Protein AF-A0A7X7A3N9-F1 (afdb_monomer_lite)

Secondary structure (DSSP, 8-state):
------HHHHHHHHHHHHHHHT---HHHHHHHTTS-HHHHHHHS-TT-HHHHHHHHHHHHHHHHHHHHHHHHHHH---HHHHHHHHHHH--HHHHHHTSS----SSSSSSPP----------SS---

Sequence (127 aa):
MAGLYDKKQIFEDSKKLIVEKNLLFVQDIIDLLPCSKATFYLYFPDSSNELDELRDLLNENKVNGKIELRSRWKSSDNSTLQLALYRLMASPDEHRMLNQHYIDHTSGGEPLNIRVIEADDNEHEKE

Radius of gyration: 26.66 Å; chains: 1; bounding box: 53×52×80 Å

pLDDT: mean 84.79, std 12.49, range [39.03, 96.0]

Structure (mmCIF, N/CA/C/O backbone):
data_AF-A0A7X7A3N9-F1
#
_entry.id   AF-A0A7X7A3N9-F1
#
loop_
_atom_site.group_PDB
_atom_site.id
_atom_site.type_symbol
_atom_site.label_atom_id
_atom_site.label_alt_id
_atom_site.label_comp_id
_atom_site.label_asym_id
_atom_site.label_entity_id
_atom_site.label_seq_id
_atom_site.pdbx_PDB_ins_code
_atom_site.Cartn_x
_atom_site.Cartn_y
_atom_site.Cartn_z
_atom_site.occupancy
_atom_site.B_iso_or_equiv
_atom_site.auth_seq_id
_atom_site.auth_comp_id
_atom_site.auth_asym_id
_atom_site.auth_atom_id
_atom_site.pdbx_PDB_model_num
ATOM 1 N N . MET A 1 1 ? -22.827 -4.445 29.005 1.00 39.03 1 MET A N 1
ATOM 2 C CA . MET A 1 1 ? -22.027 -3.235 29.288 1.00 39.03 1 MET A CA 1
ATOM 3 C C . MET A 1 1 ? -21.239 -2.883 28.034 1.00 39.03 1 MET A C 1
ATOM 5 O O . MET A 1 1 ? -20.086 -3.268 27.917 1.00 39.03 1 MET A O 1
ATOM 9 N N . ALA A 1 2 ? -21.888 -2.239 27.059 1.00 41.41 2 ALA A N 1
ATOM 10 C CA . ALA A 1 2 ? -21.199 -1.717 25.883 1.00 41.41 2 ALA A CA 1
ATOM 11 C C . ALA A 1 2 ? -20.450 -0.460 26.331 1.00 41.41 2 ALA A C 1
ATOM 13 O O . ALA A 1 2 ? -21.056 0.599 26.483 1.00 41.41 2 ALA A O 1
ATOM 14 N N . GLY A 1 3 ? -19.170 -0.617 26.671 1.00 47.28 3 GLY A N 1
ATOM 15 C CA . GLY A 1 3 ? -18.300 0.522 26.926 1.00 47.28 3 GLY A CA 1
ATOM 16 C C . GLY A 1 3 ? -18.316 1.404 25.685 1.00 47.28 3 GLY A C 1
ATOM 17 O O . GLY A 1 3 ? -17.966 0.941 24.601 1.00 47.28 3 GLY A O 1
ATOM 18 N N . LEU A 1 4 ? -18.807 2.634 25.836 1.00 53.22 4 LEU A N 1
ATOM 19 C CA . LEU A 1 4 ? -18.693 3.691 24.841 1.00 53.22 4 LEU A CA 1
ATOM 20 C C . LEU A 1 4 ? -17.201 3.884 24.550 1.00 53.22 4 LEU A C 1
ATOM 22 O O . LEU A 1 4 ? -16.517 4.599 25.278 1.00 53.22 4 LEU A O 1
ATOM 26 N N . TYR A 1 5 ? -16.679 3.233 23.515 1.00 61.56 5 TYR A N 1
ATOM 27 C CA . TYR A 1 5 ? -15.415 3.661 22.940 1.00 61.56 5 TYR A CA 1
ATOM 28 C C . TYR A 1 5 ? -15.650 5.040 22.340 1.00 61.56 5 TYR A C 1
ATOM 30 O O . TYR A 1 5 ? -16.520 5.208 21.481 1.00 61.56 5 TYR A O 1
ATOM 38 N N . ASP A 1 6 ? -14.922 6.027 22.849 1.00 81.06 6 ASP A N 1
ATOM 39 C CA . ASP A 1 6 ? -15.047 7.398 22.391 1.00 81.06 6 ASP A CA 1
ATOM 40 C C . ASP A 1 6 ? -14.538 7.472 20.944 1.00 81.06 6 ASP A C 1
ATOM 42 O O . ASP A 1 6 ? -13.433 7.010 20.646 1.00 81.06 6 ASP A O 1
ATOM 46 N N . LYS A 1 7 ? -15.338 8.039 20.029 1.00 82.88 7 LYS A N 1
ATOM 47 C CA . LYS A 1 7 ? -15.008 8.129 18.591 1.00 82.88 7 LYS A CA 1
ATOM 48 C C . LYS A 1 7 ? -13.606 8.713 18.383 1.00 82.88 7 LYS A C 1
ATOM 50 O O . LYS A 1 7 ? -12.870 8.274 17.504 1.00 82.88 7 LYS A O 1
ATOM 55 N N . LYS A 1 8 ? -13.230 9.680 19.226 1.00 85.81 8 LYS A N 1
ATOM 56 C CA . LYS A 1 8 ? -11.913 10.327 19.199 1.00 85.81 8 LYS A CA 1
ATOM 57 C C . LYS A 1 8 ? -10.773 9.372 19.547 1.00 85.81 8 LYS A C 1
ATOM 59 O O . LYS A 1 8 ? -9.736 9.430 18.903 1.00 85.81 8 LYS A O 1
ATOM 64 N N . GLN A 1 9 ? -10.964 8.491 20.528 1.00 88.12 9 GLN A N 1
ATOM 65 C CA . GLN A 1 9 ? -9.937 7.523 20.924 1.00 88.12 9 GLN A CA 1
ATOM 66 C C . GLN A 1 9 ? -9.695 6.509 19.808 1.00 88.12 9 GLN A C 1
ATOM 68 O O . GLN A 1 9 ? -8.555 6.317 19.409 1.00 88.12 9 GLN A O 1
ATOM 73 N N . ILE A 1 10 ? -10.766 5.955 19.223 1.00 87.94 10 ILE A N 1
ATOM 74 C CA . ILE A 1 10 ? -10.642 5.025 18.089 1.00 87.94 10 ILE A CA 1
ATOM 75 C C . ILE A 1 10 ? -9.914 5.688 16.917 1.00 87.94 10 ILE A C 1
ATOM 77 O O . ILE A 1 10 ? -9.113 5.041 16.244 1.00 87.94 10 ILE A O 1
ATOM 81 N N . PHE A 1 11 ? -10.180 6.968 16.662 1.00 90.50 11 PHE A N 1
ATOM 82 C CA . PHE A 1 11 ? -9.531 7.700 15.582 1.00 90.50 11 PHE A CA 1
ATOM 83 C C . PHE A 1 11 ? -8.021 7.860 15.797 1.00 90.50 11 PHE A C 1
ATOM 85 O O . PHE A 1 11 ? -7.237 7.537 14.906 1.00 90.50 11 PHE A O 1
ATOM 92 N N . GLU A 1 12 ? -7.608 8.298 16.987 1.00 91.69 12 GLU A N 1
ATOM 93 C CA . GLU A 1 12 ? -6.188 8.433 17.335 1.00 91.69 12 GLU A CA 1
ATOM 94 C C . GLU A 1 12 ? -5.473 7.075 17.363 1.00 91.69 12 GLU A C 1
ATOM 96 O O . GLU A 1 12 ? -4.379 6.933 16.811 1.00 91.69 12 GLU A O 1
ATOM 101 N N . ASP A 1 13 ? -6.122 6.045 17.911 1.00 91.00 13 ASP A N 1
ATOM 102 C CA . ASP A 1 13 ? -5.600 4.677 17.905 1.00 91.00 13 ASP A CA 1
ATOM 103 C C . ASP A 1 13 ? -5.430 4.157 16.471 1.00 91.00 13 ASP A C 1
ATOM 105 O O . ASP A 1 13 ? -4.416 3.532 16.155 1.00 91.00 13 ASP A O 1
ATOM 109 N N . SER A 1 14 ? -6.371 4.472 15.573 1.00 91.75 14 SER A N 1
ATOM 110 C CA . SER A 1 14 ? -6.270 4.133 14.148 1.00 91.75 14 SER A CA 1
ATOM 111 C C . SER A 1 14 ? -5.042 4.780 13.512 1.00 91.75 14 SER A C 1
ATOM 113 O O . SER A 1 14 ? -4.255 4.084 12.872 1.00 91.75 14 SER A O 1
ATOM 115 N N . LYS A 1 15 ? -4.831 6.089 13.717 1.00 93.75 15 LYS A N 1
ATOM 116 C C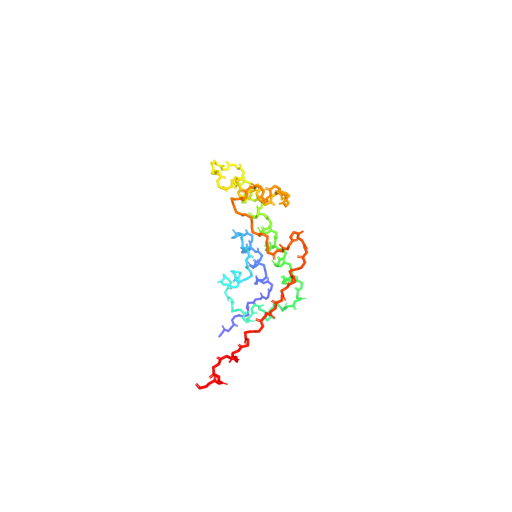A . LYS A 1 15 ? -3.656 6.804 13.187 1.00 93.75 15 LYS A CA 1
ATOM 117 C C . LYS A 1 15 ? -2.355 6.193 13.692 1.00 93.75 15 LYS A C 1
ATOM 119 O O . LYS A 1 15 ? -1.448 5.926 12.903 1.00 93.75 15 LYS A O 1
ATOM 124 N N . LYS A 1 16 ? -2.280 5.921 14.995 1.00 94.25 16 LYS A N 1
ATOM 125 C CA . LYS A 1 16 ? -1.103 5.315 15.617 1.00 94.25 16 LYS A CA 1
ATOM 126 C C . LYS A 1 16 ? -0.806 3.931 15.038 1.00 94.25 16 LYS A C 1
ATOM 128 O O . LYS A 1 16 ? 0.332 3.663 14.662 1.00 94.25 16 LYS A O 1
ATOM 133 N N . LEU A 1 17 ? -1.826 3.081 14.900 1.00 93.75 17 LEU A N 1
ATOM 134 C CA . LEU A 1 17 ? -1.686 1.746 14.314 1.00 93.75 17 LEU A CA 1
ATOM 135 C C . LEU A 1 17 ? -1.216 1.796 12.855 1.00 93.75 17 LEU A C 1
ATOM 137 O O . LEU A 1 17 ? -0.360 0.995 12.476 1.00 93.75 17 LEU A O 1
ATOM 141 N N . ILE A 1 18 ? -1.735 2.735 12.054 1.00 93.81 18 ILE A N 1
ATOM 142 C CA . ILE A 1 18 ? -1.328 2.915 10.652 1.00 93.81 18 ILE A CA 1
ATOM 143 C C . ILE A 1 18 ? 0.172 3.199 10.556 1.00 93.81 18 ILE A C 1
ATOM 145 O O . ILE A 1 18 ? 0.854 2.565 9.750 1.00 93.81 18 ILE A O 1
ATOM 149 N N . VAL A 1 19 ? 0.684 4.120 11.376 1.00 92.56 19 VAL A N 1
ATOM 150 C CA . VAL A 1 19 ? 2.093 4.534 11.336 1.00 92.56 19 VAL A CA 1
ATOM 151 C C . VAL A 1 19 ? 3.009 3.459 11.926 1.00 92.56 19 VAL A C 1
ATOM 153 O O . VAL A 1 19 ? 3.999 3.093 11.299 1.00 92.56 19 VAL A O 1
ATOM 156 N N . GLU A 1 20 ? 2.681 2.903 13.097 1.00 93.56 20 GLU A N 1
ATOM 157 C CA . GLU A 1 20 ? 3.545 1.927 13.783 1.00 93.56 20 GLU A CA 1
ATOM 158 C C . GLU A 1 20 ? 3.687 0.610 13.015 1.00 93.56 20 GLU A C 1
ATOM 160 O O . GLU A 1 20 ? 4.763 0.011 13.001 1.00 93.56 20 GLU A O 1
ATOM 165 N N . LYS A 1 21 ? 2.606 0.141 12.384 1.00 92.19 21 LYS A N 1
ATOM 166 C CA . LYS A 1 21 ? 2.588 -1.144 11.668 1.00 92.19 21 LYS A CA 1
ATOM 167 C C . LYS A 1 21 ? 2.688 -1.004 10.153 1.00 92.19 21 LYS A C 1
ATOM 169 O O . LYS A 1 21 ? 2.654 -2.023 9.468 1.00 92.19 21 LYS A O 1
ATOM 174 N N . ASN A 1 22 ? 2.815 0.221 9.641 1.00 91.62 22 ASN A N 1
ATOM 175 C CA . ASN A 1 22 ? 2.838 0.521 8.210 1.00 91.62 22 ASN A CA 1
ATOM 176 C C . ASN A 1 22 ? 1.667 -0.151 7.465 1.00 91.62 22 ASN A C 1
ATOM 178 O O . ASN A 1 22 ? 1.849 -0.885 6.490 1.00 91.62 22 ASN A O 1
ATOM 182 N N . LEU A 1 23 ? 0.452 0.033 7.996 1.00 93.69 23 LEU A N 1
ATOM 183 C CA . LEU A 1 23 ? -0.745 -0.602 7.445 1.00 93.69 23 LEU A CA 1
ATOM 184 C C . LEU A 1 23 ? -1.023 -0.075 6.037 1.00 93.69 23 LEU A C 1
ATOM 186 O O . LEU A 1 23 ? -0.796 1.101 5.741 1.00 93.69 23 LEU A O 1
ATOM 190 N N . LEU A 1 24 ? -1.544 -0.956 5.182 1.00 91.62 24 LEU A N 1
ATOM 191 C CA . LEU A 1 24 ? -1.858 -0.649 3.784 1.00 91.62 24 LEU A CA 1
ATOM 192 C C . LEU A 1 24 ? -3.365 -0.692 3.511 1.00 91.62 24 LEU A C 1
ATOM 194 O O . LEU A 1 24 ? -3.841 -0.058 2.566 1.00 91.62 24 LEU A O 1
ATOM 198 N N . PHE A 1 25 ? -4.140 -1.413 4.320 1.00 93.06 25 PHE A N 1
ATOM 199 C CA . PHE A 1 25 ? -5.570 -1.589 4.098 1.00 93.06 25 PHE A CA 1
ATOM 200 C C . PHE A 1 25 ? -6.392 -1.138 5.304 1.00 93.06 25 PHE A C 1
ATOM 202 O O . PHE A 1 25 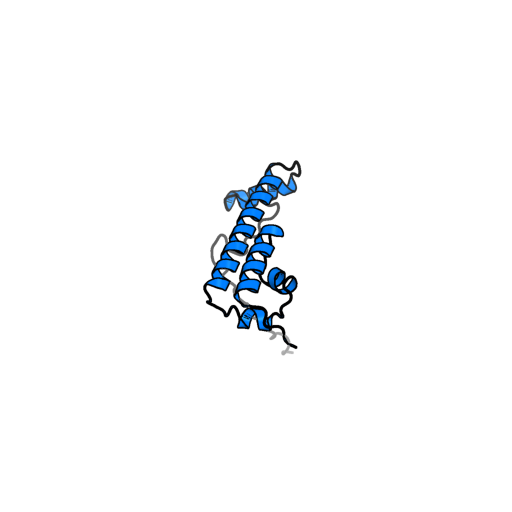? -6.002 -1.316 6.452 1.00 93.06 25 PHE A O 1
ATOM 209 N N . VAL A 1 26 ? -7.580 -0.588 5.031 1.00 90.88 26 VAL A N 1
ATOM 210 C CA . VAL A 1 26 ? -8.533 -0.181 6.079 1.00 90.88 26 VAL A CA 1
ATOM 211 C C . VAL A 1 26 ? -9.026 -1.391 6.877 1.00 90.88 26 VAL A C 1
ATOM 213 O O . VAL A 1 26 ? -9.272 -1.282 8.073 1.00 90.88 26 VAL A O 1
ATOM 216 N N . GLN A 1 27 ? -9.136 -2.556 6.232 1.00 91.19 27 GLN A N 1
ATOM 217 C CA . GLN A 1 27 ? -9.547 -3.791 6.899 1.00 91.19 27 GLN A CA 1
ATOM 218 C C . GLN A 1 27 ? -8.570 -4.176 8.020 1.00 91.19 27 GLN A C 1
ATOM 220 O O . GLN A 1 27 ? -9.020 -4.513 9.109 1.00 91.19 27 GLN A O 1
ATOM 225 N N . ASP A 1 28 ? -7.263 -4.001 7.802 1.00 91.38 28 ASP A N 1
ATOM 226 C CA . ASP A 1 28 ? -6.244 -4.294 8.815 1.00 91.38 28 ASP A CA 1
ATOM 227 C C . ASP A 1 28 ? -6.372 -3.376 10.039 1.00 91.38 28 ASP A C 1
ATOM 229 O O . ASP A 1 28 ? -6.095 -3.791 11.161 1.00 91.38 28 ASP A O 1
ATOM 233 N N . ILE A 1 29 ? -6.816 -2.128 9.841 1.00 91.56 29 ILE A N 1
ATOM 234 C CA . ILE A 1 29 ? -7.112 -1.208 10.948 1.00 91.56 29 ILE A CA 1
ATOM 235 C C . ILE A 1 29 ? -8.275 -1.768 11.771 1.00 91.56 29 ILE A C 1
ATOM 237 O O . ILE A 1 29 ? -8.169 -1.877 12.989 1.00 91.56 29 ILE A O 1
ATOM 241 N N . ILE A 1 30 ? -9.371 -2.145 11.105 1.00 90.69 30 ILE A N 1
ATOM 242 C CA . ILE A 1 30 ? -10.580 -2.664 11.758 1.00 90.69 30 ILE A CA 1
ATOM 243 C C . ILE A 1 30 ? -10.269 -3.936 12.553 1.00 90.69 30 ILE A C 1
ATOM 245 O O . ILE A 1 30 ? -10.721 -4.056 13.687 1.00 90.69 30 ILE A O 1
ATOM 249 N N . ASP A 1 31 ? -9.480 -4.851 11.989 1.00 91.44 31 ASP A N 1
ATOM 250 C CA . ASP A 1 31 ? -9.140 -6.128 12.627 1.00 91.44 31 ASP A CA 1
ATOM 251 C C . ASP A 1 31 ? -8.211 -5.957 13.845 1.00 91.44 31 ASP A C 1
ATOM 253 O O . ASP A 1 31 ? -8.196 -6.796 14.747 1.00 91.44 31 ASP A O 1
ATOM 257 N N . LEU A 1 32 ? -7.433 -4.868 13.888 1.00 90.25 32 LEU A N 1
ATOM 258 C CA . LEU A 1 32 ? -6.546 -4.530 15.005 1.00 90.25 32 LEU A CA 1
ATOM 259 C C . LEU A 1 32 ? -7.219 -3.689 16.091 1.00 90.25 32 LEU A C 1
ATOM 261 O O . LEU A 1 32 ? -6.731 -3.652 17.224 1.00 90.25 32 LEU A O 1
ATOM 265 N N . LEU A 1 33 ? -8.312 -3.006 15.762 1.00 89.06 33 LEU A N 1
ATOM 266 C CA . LEU A 1 33 ? -9.092 -2.240 16.720 1.00 89.06 33 LEU A CA 1
ATOM 267 C C . LEU A 1 33 ? -10.033 -3.157 17.514 1.00 89.06 33 LEU A C 1
ATOM 269 O O . LEU A 1 33 ? -10.593 -4.108 16.972 1.00 89.06 33 LEU A O 1
ATOM 273 N N . PRO A 1 34 ? -10.326 -2.835 18.786 1.00 85.88 34 PRO A N 1
ATOM 274 C CA . PRO A 1 34 ? -11.324 -3.548 19.580 1.00 85.88 34 PRO A CA 1
ATOM 275 C C . PRO A 1 34 ? -12.763 -3.151 19.183 1.00 85.88 34 PRO A C 1
ATOM 277 O O . PRO A 1 34 ? -13.621 -2.951 20.041 1.00 85.88 34 PRO A O 1
ATOM 280 N N . CYS A 1 35 ? -13.045 -2.987 17.886 1.00 83.69 35 CYS A N 1
ATOM 281 C CA . CYS A 1 35 ? -14.347 -2.572 17.373 1.00 83.69 35 CYS A CA 1
ATOM 282 C C . CYS A 1 35 ? -14.813 -3.477 16.230 1.00 83.69 35 CYS A C 1
ATOM 284 O O . CYS A 1 35 ? -14.018 -3.973 15.439 1.00 83.69 35 CYS A O 1
ATOM 286 N N . SER A 1 36 ? -16.127 -3.681 16.118 1.00 86.88 36 SER A N 1
ATOM 287 C CA . SER A 1 36 ? -16.678 -4.400 14.969 1.00 86.88 36 SER A CA 1
ATOM 288 C C . SER A 1 36 ? -16.633 -3.526 13.712 1.00 86.88 36 SER A C 1
ATOM 290 O O . SER A 1 36 ? -16.761 -2.303 13.798 1.00 86.88 36 SER A O 1
ATOM 292 N N . LYS A 1 37 ? -16.564 -4.151 12.530 1.00 87.56 37 LYS A N 1
ATOM 293 C CA . LYS A 1 37 ? -16.659 -3.455 11.235 1.00 87.56 37 LYS A CA 1
ATOM 294 C C . LYS A 1 37 ? -17.880 -2.532 11.154 1.00 87.56 37 LYS A C 1
ATOM 296 O O . LYS A 1 37 ? -17.768 -1.400 10.698 1.00 87.56 37 LYS A O 1
ATOM 301 N N . ALA A 1 38 ? -19.033 -2.998 11.636 1.00 88.44 38 ALA A N 1
ATOM 302 C CA . ALA A 1 38 ? -20.260 -2.204 11.656 1.00 88.44 38 ALA A CA 1
ATOM 303 C C . ALA A 1 38 ? -20.115 -0.958 12.544 1.00 88.44 38 ALA A C 1
ATOM 305 O O . ALA A 1 38 ? -20.495 0.136 12.141 1.00 88.44 38 ALA A O 1
ATOM 306 N N . THR A 1 39 ? -19.516 -1.107 13.727 1.00 86.75 39 THR A N 1
ATOM 307 C CA . THR A 1 39 ? -19.256 0.009 14.648 1.00 86.75 39 THR A CA 1
ATOM 308 C C . THR A 1 39 ? -18.271 1.018 14.057 1.00 86.75 39 THR A C 1
ATOM 310 O O . THR A 1 39 ? -18.480 2.218 14.200 1.00 86.75 39 THR A O 1
ATOM 313 N N . PHE A 1 40 ? -17.236 0.550 13.356 1.00 88.94 40 PHE A N 1
ATOM 314 C CA . PHE A 1 40 ? -16.258 1.421 12.706 1.00 88.94 40 PHE A CA 1
ATOM 315 C C . PHE A 1 40 ? -16.919 2.341 11.672 1.00 88.94 40 PHE A C 1
ATOM 317 O O . PHE A 1 40 ? -16.789 3.558 11.770 1.00 88.94 40 PHE A O 1
ATOM 324 N N . TYR A 1 41 ? -17.702 1.786 10.740 1.00 89.12 41 TYR A N 1
ATOM 325 C CA . TYR A 1 41 ? -18.391 2.591 9.722 1.00 89.12 41 TYR A CA 1
ATOM 326 C C . TYR A 1 41 ? -19.557 3.424 10.273 1.00 89.12 41 TYR A C 1
ATOM 328 O O . TYR A 1 41 ? -19.933 4.423 9.668 1.00 89.12 41 TYR A O 1
ATOM 336 N N . LEU A 1 42 ? -20.116 3.064 11.434 1.00 87.50 42 LEU A N 1
ATOM 337 C CA . LEU A 1 42 ? -21.061 3.930 12.148 1.00 87.50 42 LEU A CA 1
ATOM 338 C C . LEU A 1 42 ? -20.379 5.196 12.688 1.00 87.50 42 LEU A C 1
ATOM 340 O O . LEU A 1 42 ? -20.979 6.268 12.673 1.00 87.50 42 LEU A O 1
ATOM 344 N N . TYR A 1 43 ? -19.137 5.087 13.168 1.00 85.75 43 TYR A N 1
ATOM 345 C CA . TYR A 1 43 ? -18.364 6.238 13.646 1.00 85.75 43 TYR A CA 1
ATOM 346 C C . TYR A 1 43 ? -17.716 7.044 12.515 1.00 85.75 43 TYR A C 1
ATOM 348 O O . TYR A 1 43 ? -17.631 8.275 12.613 1.00 85.75 43 TYR A O 1
ATOM 356 N N . PHE A 1 44 ? -17.303 6.358 11.450 1.00 87.69 44 PHE A N 1
ATOM 357 C CA . PHE A 1 44 ? -16.653 6.912 10.264 1.00 87.69 44 PHE A CA 1
ATOM 358 C C . PHE A 1 44 ? -17.450 6.520 9.010 1.00 87.69 44 PHE A C 1
ATOM 360 O O . PHE A 1 44 ? -17.096 5.551 8.331 1.00 87.69 44 PHE A O 1
ATOM 367 N N . PRO A 1 45 ? -18.564 7.218 8.725 1.00 87.12 45 PRO A N 1
ATOM 368 C CA . PRO A 1 45 ? -19.358 6.948 7.534 1.00 87.12 45 PRO A CA 1
ATOM 369 C C . PRO A 1 45 ? -18.569 7.260 6.258 1.00 87.12 45 PRO A C 1
ATOM 371 O O . PRO A 1 45 ? -17.595 8.018 6.268 1.00 87.12 45 PRO A O 1
ATOM 374 N N . ASP A 1 46 ? -19.015 6.699 5.136 1.00 77.75 46 ASP A N 1
ATOM 375 C CA . ASP A 1 46 ? -18.455 7.054 3.836 1.00 77.75 46 ASP A CA 1
ATOM 376 C C . ASP A 1 46 ? -18.625 8.565 3.588 1.00 77.75 46 ASP A C 1
ATOM 378 O O . ASP A 1 46 ? -19.687 9.130 3.853 1.00 77.75 46 ASP A O 1
ATOM 382 N N . SER A 1 47 ? -17.549 9.215 3.129 1.00 79.69 47 SER A N 1
ATOM 383 C CA . SER A 1 47 ? -17.412 10.677 2.976 1.00 79.69 47 SER A CA 1
ATOM 384 C C . SER A 1 47 ? -17.212 11.488 4.267 1.00 79.69 47 SER A C 1
ATOM 386 O O . SER A 1 47 ? -17.409 12.703 4.258 1.00 79.69 47 SER A O 1
ATOM 388 N N . SER A 1 48 ? -16.815 10.862 5.380 1.00 87.50 48 SER A N 1
ATOM 389 C CA . SER A 1 48 ? -16.348 11.607 6.557 1.00 87.50 48 SER A CA 1
ATOM 390 C C . SER A 1 48 ? -14.890 12.063 6.387 1.00 87.50 48 SER A C 1
ATOM 392 O O . SER A 1 48 ? -14.044 11.295 5.927 1.00 87.50 48 SER A O 1
ATOM 394 N N . ASN A 1 49 ? -14.580 13.295 6.815 1.00 89.12 49 ASN A N 1
ATOM 395 C CA . ASN A 1 49 ? -13.217 13.846 6.761 1.00 89.12 49 ASN A CA 1
ATOM 396 C C . ASN A 1 49 ? -12.209 12.960 7.508 1.00 89.12 49 ASN A C 1
ATOM 398 O O . ASN A 1 49 ? -11.062 12.833 7.098 1.00 89.12 49 ASN A O 1
ATOM 402 N N . GLU A 1 50 ? -12.637 12.336 8.607 1.00 88.62 50 GLU A N 1
ATOM 403 C CA . GLU A 1 50 ? -11.806 11.420 9.385 1.00 88.62 50 GLU A CA 1
ATOM 404 C C . GLU A 1 50 ? -11.433 10.170 8.579 1.00 88.62 50 GLU A C 1
ATOM 406 O O . GLU A 1 50 ? -10.284 9.736 8.595 1.00 88.62 50 GLU A O 1
ATOM 411 N N . LEU A 1 51 ? -12.390 9.588 7.851 1.00 89.69 51 LEU A N 1
ATOM 412 C CA . LEU A 1 51 ? -12.125 8.413 7.028 1.00 89.69 51 LEU A CA 1
ATOM 413 C C . LEU A 1 51 ? -11.191 8.747 5.862 1.00 89.69 51 LEU A C 1
ATOM 415 O O . LEU A 1 51 ? -10.328 7.936 5.525 1.00 89.69 51 LEU A O 1
ATOM 419 N N . ASP A 1 52 ? -11.345 9.931 5.274 1.00 92.06 52 ASP A N 1
ATOM 420 C CA . ASP A 1 52 ? -10.472 10.408 4.205 1.00 92.06 52 ASP A CA 1
ATOM 421 C C . ASP A 1 52 ? -9.048 10.661 4.719 1.00 92.06 52 ASP A C 1
ATOM 423 O O . ASP A 1 52 ? -8.096 10.195 4.099 1.00 92.06 52 ASP A O 1
ATOM 427 N N . GLU A 1 53 ? -8.885 11.230 5.918 1.00 93.00 53 GLU A N 1
ATOM 428 C CA . GLU A 1 53 ? -7.564 11.386 6.544 1.00 93.00 53 GLU A CA 1
ATOM 429 C C . GLU A 1 53 ? -6.880 10.027 6.803 1.00 93.00 53 GLU A C 1
ATOM 431 O O . GLU A 1 53 ? -5.693 9.854 6.520 1.00 93.00 53 GLU A O 1
ATOM 436 N N . LEU A 1 54 ? -7.618 9.018 7.286 1.00 92.06 54 LEU A N 1
ATOM 437 C CA . LEU A 1 54 ? -7.069 7.663 7.447 1.00 92.06 54 LEU A CA 1
ATOM 438 C C . LEU A 1 54 ? -6.693 7.038 6.097 1.00 92.06 54 LEU A C 1
ATOM 440 O O . LEU A 1 54 ? -5.680 6.343 5.998 1.00 92.06 54 LEU A O 1
ATOM 444 N N . ARG A 1 55 ? -7.491 7.270 5.048 1.00 92.12 55 ARG A N 1
ATOM 445 C CA . ARG A 1 55 ? -7.186 6.797 3.690 1.00 92.12 55 ARG A CA 1
ATOM 446 C C . ARG A 1 55 ? -5.939 7.470 3.129 1.00 92.12 55 ARG A C 1
ATOM 448 O O . ARG A 1 55 ? -5.143 6.779 2.494 1.00 92.12 55 ARG A O 1
ATOM 455 N N . ASP A 1 56 ? -5.749 8.757 3.383 1.00 94.56 56 ASP A N 1
ATOM 456 C CA . ASP A 1 56 ? -4.565 9.500 2.956 1.00 94.56 56 ASP A CA 1
ATOM 457 C C . ASP A 1 56 ? -3.300 8.965 3.628 1.00 94.56 56 ASP A C 1
ATOM 459 O O . ASP A 1 56 ? -2.330 8.662 2.932 1.00 94.56 56 ASP A O 1
ATOM 463 N N . LEU A 1 57 ? -3.341 8.703 4.939 1.00 94.69 57 LEU A N 1
ATOM 464 C CA . LEU A 1 57 ? -2.231 8.063 5.657 1.00 94.69 57 LEU A CA 1
ATOM 465 C C . LEU A 1 57 ? -1.909 6.662 5.106 1.00 94.69 57 LEU A C 1
ATOM 467 O O . LEU A 1 57 ? -0.749 6.321 4.873 1.00 94.69 57 LEU A O 1
ATOM 471 N N . LEU A 1 58 ? -2.930 5.844 4.828 1.00 94.94 58 LEU A N 1
ATOM 472 C CA . LEU A 1 58 ? -2.733 4.538 4.186 1.00 94.94 58 LEU A CA 1
ATOM 473 C C . LEU A 1 58 ? -2.141 4.671 2.775 1.00 94.94 58 LEU A C 1
ATOM 475 O O . LEU A 1 58 ? -1.364 3.820 2.335 1.00 94.94 58 LEU A O 1
ATOM 479 N N . ASN A 1 59 ? -2.521 5.709 2.031 1.00 95.44 59 ASN A N 1
ATOM 480 C CA . ASN A 1 59 ? -1.983 5.972 0.702 1.00 95.44 59 ASN A CA 1
ATOM 481 C C . ASN A 1 59 ? -0.522 6.422 0.769 1.00 95.44 59 ASN A C 1
ATOM 483 O O . ASN A 1 59 ? 0.279 5.948 -0.037 1.00 95.44 59 ASN A O 1
ATOM 487 N N . GLU A 1 60 ? -0.155 7.252 1.743 1.00 96.00 60 GLU A N 1
ATOM 488 C CA . GLU A 1 60 ? 1.233 7.627 2.006 1.00 96.00 60 GLU A CA 1
ATOM 489 C C . GLU A 1 60 ? 2.086 6.387 2.306 1.00 96.00 60 GLU A C 1
ATOM 491 O O . GLU A 1 60 ? 3.092 6.151 1.634 1.00 96.00 60 GLU A O 1
ATOM 496 N N . ASN A 1 61 ? 1.619 5.511 3.199 1.00 95.44 61 ASN A N 1
ATOM 497 C CA . ASN A 1 61 ? 2.265 4.228 3.488 1.00 95.44 61 ASN A CA 1
ATOM 498 C C . ASN A 1 61 ? 2.439 3.356 2.234 1.00 95.44 61 ASN A C 1
ATOM 500 O O . ASN A 1 61 ? 3.515 2.802 1.995 1.00 95.44 61 ASN A O 1
ATOM 504 N N . LYS A 1 62 ? 1.420 3.268 1.366 1.00 94.94 62 LYS A N 1
ATOM 505 C CA . LYS A 1 62 ? 1.527 2.549 0.081 1.00 94.94 62 LYS A CA 1
ATOM 506 C C . LYS A 1 62 ? 2.564 3.168 -0.848 1.00 94.94 62 LYS A C 1
ATOM 508 O O . LYS A 1 62 ? 3.267 2.434 -1.544 1.00 94.94 62 LYS A O 1
ATOM 513 N N . VAL A 1 63 ? 2.621 4.494 -0.931 1.00 95.81 63 VAL A N 1
ATOM 514 C CA . VAL A 1 63 ? 3.600 5.202 -1.764 1.00 95.81 63 VAL A CA 1
ATOM 515 C C . VAL A 1 63 ? 5.008 4.939 -1.236 1.00 95.81 63 VAL A C 1
ATOM 517 O O . VAL A 1 63 ? 5.864 4.505 -2.010 1.00 95.81 63 VAL A O 1
ATOM 520 N N . ASN A 1 64 ? 5.217 5.081 0.071 1.00 95.38 64 ASN A N 1
ATOM 521 C CA . ASN A 1 64 ? 6.490 4.804 0.733 1.00 95.38 64 ASN A CA 1
ATOM 522 C C . ASN A 1 64 ? 6.914 3.344 0.541 1.00 95.38 64 ASN A C 1
ATOM 524 O O . ASN A 1 64 ? 8.028 3.082 0.091 1.00 95.38 64 ASN A O 1
ATOM 528 N N . GLY A 1 65 ? 6.000 2.390 0.729 1.00 94.81 65 GLY A N 1
ATOM 529 C CA . GLY A 1 65 ? 6.255 0.972 0.479 1.00 94.81 65 GLY A CA 1
ATOM 530 C C . GLY A 1 65 ? 6.667 0.681 -0.969 1.00 94.81 65 GLY A C 1
ATOM 531 O O . GLY A 1 65 ? 7.596 -0.091 -1.206 1.00 94.81 65 GLY A O 1
ATOM 532 N N . LYS A 1 66 ? 6.047 1.338 -1.961 1.00 93.81 66 LYS A N 1
ATOM 533 C CA . LYS A 1 66 ? 6.460 1.223 -3.374 1.00 93.81 66 LYS A CA 1
ATOM 534 C C . LYS A 1 66 ? 7.859 1.796 -3.610 1.00 93.81 66 LYS A C 1
ATOM 536 O O . LYS A 1 66 ? 8.626 1.206 -4.371 1.00 93.81 66 LYS A O 1
ATOM 541 N N . ILE A 1 67 ? 8.187 2.935 -3.001 1.00 94.81 67 ILE A N 1
ATOM 542 C CA . ILE A 1 67 ? 9.513 3.561 -3.110 1.00 94.81 67 ILE A CA 1
ATOM 543 C C . ILE A 1 67 ? 10.576 2.642 -2.504 1.00 94.81 67 ILE A C 1
ATOM 545 O O . ILE A 1 67 ? 11.572 2.341 -3.164 1.00 94.81 67 ILE A O 1
ATOM 549 N N . GLU A 1 68 ? 10.339 2.139 -1.293 1.00 94.38 68 GLU A N 1
ATOM 550 C CA . GLU A 1 68 ? 11.236 1.200 -0.623 1.00 94.38 68 GLU A CA 1
ATOM 551 C C . GLU A 1 68 ? 11.445 -0.070 -1.442 1.00 94.38 68 GLU A C 1
ATOM 553 O O . GLU A 1 68 ? 12.582 -0.500 -1.633 1.00 94.38 68 GLU A O 1
ATOM 558 N N . LEU A 1 69 ? 10.367 -0.655 -1.970 1.00 93.75 69 L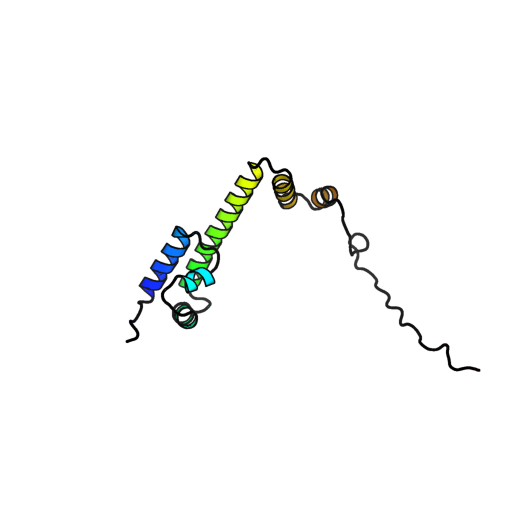EU A N 1
ATOM 559 C CA . LEU A 1 69 ? 10.447 -1.871 -2.769 1.00 93.75 69 LEU A CA 1
ATOM 560 C C . LEU A 1 69 ? 11.285 -1.654 -4.033 1.00 93.75 69 LEU A C 1
ATOM 562 O O . LEU A 1 69 ? 12.176 -2.450 -4.317 1.00 93.75 69 LEU A O 1
ATOM 566 N N . ARG A 1 70 ? 11.064 -0.547 -4.754 1.00 93.50 70 ARG A N 1
ATOM 567 C CA . ARG A 1 70 ? 11.863 -0.189 -5.939 1.00 93.50 70 ARG A CA 1
ATOM 568 C C . ARG A 1 70 ? 13.328 0.055 -5.588 1.00 93.50 70 ARG A C 1
ATOM 570 O O . ARG A 1 70 ? 14.204 -0.370 -6.337 1.00 93.50 70 ARG A O 1
ATOM 577 N N . SER A 1 71 ? 13.599 0.700 -4.453 1.00 94.06 71 SER A N 1
ATOM 578 C CA . SER A 1 71 ? 14.962 0.909 -3.954 1.00 94.06 71 SER A CA 1
ATOM 579 C C . SER A 1 71 ? 15.662 -0.427 -3.682 1.00 94.06 71 SER A C 1
ATOM 581 O O . SER A 1 71 ? 16.762 -0.658 -4.181 1.00 94.06 71 SER A O 1
ATOM 583 N N . ARG A 1 72 ? 14.978 -1.356 -2.997 1.00 93.06 72 ARG A N 1
ATOM 584 C CA . ARG A 1 72 ? 15.483 -2.712 -2.727 1.00 93.06 72 ARG A CA 1
ATOM 585 C C . ARG A 1 72 ? 15.687 -3.525 -4.006 1.00 93.06 72 ARG A C 1
ATOM 587 O O . ARG A 1 72 ? 16.675 -4.237 -4.117 1.00 93.06 72 ARG A O 1
ATOM 594 N N . TRP A 1 73 ? 14.786 -3.425 -4.983 1.00 94.38 73 TRP A N 1
ATOM 595 C CA . TRP A 1 73 ? 14.942 -4.114 -6.271 1.00 94.38 73 TRP A CA 1
ATOM 596 C C . TRP A 1 73 ? 16.148 -3.590 -7.047 1.00 94.38 73 TRP A C 1
ATOM 598 O O . TRP A 1 73 ? 16.893 -4.380 -7.621 1.00 94.38 73 TRP A O 1
ATOM 608 N N . LYS A 1 74 ? 16.377 -2.272 -7.010 1.00 91.38 74 LYS A N 1
ATOM 609 C CA . LYS A 1 74 ? 17.532 -1.634 -7.647 1.00 91.38 74 LYS A CA 1
ATOM 610 C C . LYS A 1 74 ? 18.858 -2.074 -7.026 1.00 91.38 74 LYS A C 1
ATOM 612 O O . LYS A 1 74 ? 19.823 -2.250 -7.760 1.00 91.38 74 LYS A O 1
ATOM 617 N N . SER A 1 75 ? 18.920 -2.209 -5.701 1.00 92.31 75 SER A N 1
ATOM 618 C CA . SER A 1 75 ? 20.145 -2.608 -4.998 1.00 92.31 75 SER A CA 1
ATOM 619 C C . SER A 1 75 ? 20.363 -4.120 -4.925 1.00 92.31 75 SER A C 1
ATOM 621 O O . SER A 1 75 ? 21.447 -4.548 -4.545 1.00 92.31 75 SER A O 1
ATOM 623 N N . SER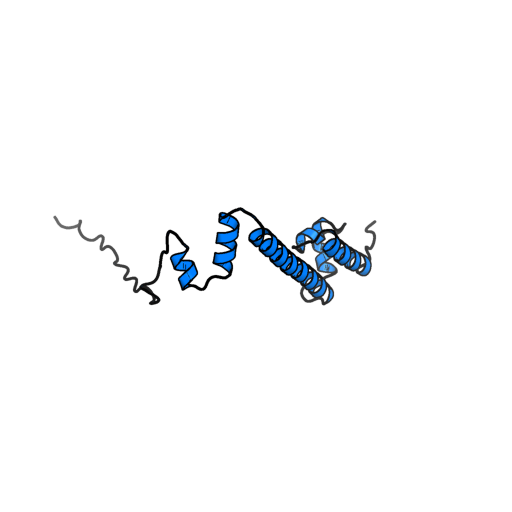 A 1 76 ? 19.356 -4.933 -5.252 1.00 92.88 76 SER A N 1
ATOM 624 C CA . SER A 1 76 ? 19.475 -6.393 -5.225 1.00 92.88 76 SER A CA 1
ATOM 625 C C . SER A 1 76 ? 20.282 -6.936 -6.408 1.00 92.88 76 SER A C 1
ATOM 627 O O . SER A 1 76 ? 20.113 -6.462 -7.528 1.00 92.88 76 SER A O 1
ATOM 629 N N . ASP A 1 77 ? 21.059 -8.001 -6.192 1.00 92.69 77 ASP A N 1
ATOM 630 C CA . ASP A 1 77 ? 21.801 -8.723 -7.247 1.00 92.69 77 ASP A CA 1
ATOM 631 C C . ASP A 1 77 ? 20.926 -9.710 -8.048 1.00 92.69 77 ASP A C 1
ATOM 633 O O . ASP A 1 77 ? 21.409 -10.475 -8.884 1.00 92.69 77 ASP A O 1
ATOM 637 N N . ASN A 1 78 ? 19.614 -9.732 -7.795 1.00 94.31 78 ASN A N 1
ATOM 638 C CA . ASN A 1 78 ? 18.694 -10.609 -8.506 1.00 94.31 78 ASN A CA 1
ATOM 639 C C . ASN A 1 78 ? 18.302 -9.980 -9.850 1.00 94.31 78 ASN A C 1
ATOM 641 O O . ASN A 1 78 ? 17.488 -9.054 -9.906 1.00 94.31 78 ASN A O 1
ATOM 645 N N . SER A 1 79 ? 18.826 -10.543 -10.939 1.00 90.06 79 SER A N 1
ATOM 646 C CA . SER A 1 79 ? 18.540 -10.112 -12.313 1.00 90.06 79 SER A CA 1
ATOM 647 C C . SER A 1 79 ? 17.044 -10.067 -12.638 1.00 90.06 79 SER A C 1
ATOM 649 O O . SER A 1 79 ? 16.607 -9.196 -13.385 1.00 90.06 79 SER A O 1
ATOM 651 N N . THR A 1 80 ? 16.230 -10.935 -12.031 1.00 92.25 80 THR A N 1
ATOM 652 C CA . THR A 1 80 ? 14.771 -10.946 -12.225 1.00 92.25 80 THR A CA 1
ATOM 653 C C . THR A 1 80 ? 14.113 -9.702 -11.629 1.00 92.25 80 THR A C 1
ATOM 655 O O . THR A 1 80 ? 13.227 -9.119 -12.253 1.00 92.25 80 THR A O 1
ATOM 658 N N . LEU A 1 81 ? 14.551 -9.261 -10.443 1.00 93.19 81 LEU A N 1
ATOM 659 C CA . LEU A 1 81 ? 14.016 -8.059 -9.790 1.00 93.19 81 LEU A CA 1
ATOM 660 C C . LEU A 1 81 ? 14.439 -6.788 -10.527 1.00 93.19 81 LEU A C 1
ATOM 662 O O . LEU A 1 81 ? 13.625 -5.884 -10.710 1.00 93.19 81 LEU A O 1
ATOM 666 N N . GLN A 1 82 ? 15.681 -6.739 -11.007 1.00 92.69 82 GLN A N 1
ATOM 667 C CA . GLN A 1 82 ? 16.165 -5.630 -11.829 1.00 92.69 82 GLN A CA 1
ATOM 668 C C . GLN A 1 82 ? 15.418 -5.554 -13.169 1.00 92.69 82 GLN A C 1
ATOM 670 O O . GLN A 1 82 ? 14.998 -4.473 -13.579 1.00 92.69 82 GLN A O 1
ATOM 675 N N . LEU A 1 83 ? 15.174 -6.700 -13.815 1.00 92.38 83 LEU A N 1
ATOM 676 C CA . LEU A 1 83 ? 14.380 -6.789 -15.040 1.00 92.38 83 LEU A CA 1
ATOM 677 C C . LEU A 1 83 ? 12.934 -6.331 -14.812 1.00 92.38 83 LEU A C 1
ATOM 679 O O . LEU A 1 83 ? 12.393 -5.567 -15.608 1.00 92.38 83 LEU A O 1
ATOM 683 N N . ALA A 1 84 ? 12.312 -6.759 -13.709 1.00 92.50 84 ALA A N 1
ATOM 684 C CA . ALA A 1 84 ? 10.974 -6.318 -13.325 1.00 92.50 84 ALA A CA 1
ATOM 685 C C . ALA A 1 84 ? 10.924 -4.804 -13.067 1.00 92.50 84 ALA A C 1
ATOM 687 O O . ALA A 1 84 ? 10.000 -4.133 -13.525 1.00 92.50 84 ALA A O 1
ATOM 688 N N . LEU A 1 85 ? 11.934 -4.250 -12.388 1.00 93.81 85 LEU A N 1
ATOM 689 C CA . LEU A 1 85 ? 12.048 -2.809 -12.172 1.00 93.81 85 LEU A CA 1
ATOM 690 C C . LEU A 1 85 ? 12.187 -2.051 -13.498 1.00 93.81 85 LEU A C 1
ATOM 692 O O . LEU A 1 85 ? 11.519 -1.036 -13.683 1.00 93.81 85 LEU A O 1
ATOM 696 N N . TYR A 1 86 ? 13.006 -2.551 -14.426 1.00 92.94 86 TYR A N 1
ATOM 697 C CA . TYR A 1 86 ? 13.158 -1.951 -15.749 1.00 92.94 86 TYR A CA 1
ATOM 698 C C . TYR A 1 86 ? 11.832 -1.977 -16.517 1.00 92.94 86 TYR A C 1
ATOM 700 O O . TYR A 1 86 ? 11.421 -0.951 -17.042 1.00 92.94 86 TYR A O 1
ATOM 708 N N . ARG A 1 87 ? 11.097 -3.099 -16.504 1.00 91.56 87 ARG A N 1
ATOM 709 C CA . ARG A 1 87 ? 9.771 -3.211 -17.145 1.00 91.56 87 ARG A CA 1
ATOM 710 C C . ARG A 1 87 ? 8.766 -2.174 -16.645 1.00 91.56 87 ARG A C 1
ATOM 712 O O . ARG A 1 87 ? 7.961 -1.699 -17.433 1.00 91.56 87 ARG A O 1
ATOM 719 N N . LEU A 1 88 ? 8.822 -1.808 -15.364 1.00 92.12 88 LEU A N 1
ATOM 720 C CA . LEU A 1 88 ? 7.951 -0.775 -14.794 1.00 92.12 88 LEU A CA 1
ATOM 721 C C . LEU A 1 88 ? 8.285 0.646 -15.274 1.00 92.12 88 LEU A C 1
ATOM 723 O O . LEU A 1 88 ? 7.423 1.518 -15.195 1.00 92.12 88 LEU A O 1
ATOM 727 N N . MET A 1 89 ? 9.524 0.892 -15.705 1.00 90.69 89 MET A N 1
ATOM 728 C CA . MET A 1 89 ? 9.996 2.201 -16.182 1.00 90.69 89 MET A CA 1
ATOM 729 C C . MET A 1 89 ? 10.095 2.281 -17.710 1.00 90.69 89 MET A C 1
ATOM 731 O O . MET A 1 89 ? 10.221 3.375 -18.252 1.00 90.69 89 MET A O 1
ATOM 735 N N . ALA A 1 90 ? 10.076 1.131 -18.381 1.00 93.38 90 ALA A N 1
ATOM 736 C CA . ALA A 1 90 ? 10.258 1.000 -19.814 1.00 93.38 90 ALA A CA 1
ATOM 737 C C . ALA A 1 90 ? 9.125 1.670 -20.599 1.00 93.38 90 ALA A C 1
ATOM 739 O O . ALA A 1 90 ? 7.949 1.596 -20.233 1.00 93.38 90 ALA A O 1
ATOM 740 N N . SER A 1 91 ? 9.485 2.266 -21.732 1.00 92.62 91 SER A N 1
ATOM 741 C CA . SER A 1 91 ? 8.525 2.634 -22.770 1.00 92.62 91 SER A CA 1
ATOM 742 C C . SER A 1 91 ? 7.822 1.385 -23.331 1.00 92.62 91 SER A C 1
ATOM 744 O O . SER A 1 91 ? 8.344 0.271 -23.208 1.00 92.62 91 SER A O 1
ATOM 746 N N . PRO A 1 92 ? 6.654 1.525 -23.987 1.00 89.00 92 PRO A N 1
ATOM 747 C CA . PRO A 1 92 ? 5.976 0.389 -24.609 1.00 89.00 92 PRO A CA 1
ATOM 748 C C . PRO A 1 92 ? 6.877 -0.403 -25.569 1.00 89.00 92 PRO A C 1
ATOM 750 O O . PRO A 1 92 ? 6.805 -1.627 -25.600 1.00 89.00 92 PRO A O 1
ATOM 753 N N . ASP A 1 93 ? 7.763 0.267 -26.307 1.00 88.88 93 ASP A N 1
ATOM 754 C CA . ASP A 1 93 ? 8.686 -0.371 -27.253 1.00 88.88 93 ASP A CA 1
ATOM 755 C C . ASP A 1 93 ? 9.763 -1.193 -26.545 1.00 88.88 93 ASP A C 1
ATOM 757 O O . ASP A 1 93 ? 9.961 -2.366 -26.863 1.00 88.88 93 ASP A O 1
ATOM 761 N N . GLU A 1 94 ? 10.408 -0.620 -25.529 1.00 90.12 94 GLU A N 1
ATOM 762 C CA . GLU A 1 94 ? 11.381 -1.333 -24.698 1.00 90.12 94 GLU A CA 1
ATOM 763 C C . GLU A 1 94 ? 10.727 -2.513 -23.974 1.00 90.12 94 GLU A C 1
ATOM 765 O O . GLU A 1 94 ? 11.285 -3.608 -23.942 1.00 90.12 94 GLU A O 1
ATOM 770 N N . HIS A 1 95 ? 9.513 -2.327 -23.447 1.00 89.81 95 HIS A N 1
ATOM 771 C CA . HIS A 1 95 ? 8.765 -3.387 -22.779 1.00 89.81 95 HIS A CA 1
ATOM 772 C C . HIS A 1 95 ? 8.456 -4.550 -23.736 1.00 89.81 95 HIS A C 1
ATOM 774 O O . HIS A 1 95 ? 8.550 -5.710 -23.333 1.00 89.81 95 HIS A O 1
ATOM 780 N N . ARG A 1 96 ? 8.137 -4.266 -25.009 1.00 87.31 96 ARG A N 1
ATOM 781 C CA . ARG A 1 96 ? 7.962 -5.294 -26.051 1.00 87.31 96 ARG A CA 1
ATOM 782 C C . ARG A 1 96 ? 9.250 -6.068 -26.312 1.00 87.31 96 ARG A C 1
ATOM 784 O O . ARG A 1 96 ? 9.215 -7.292 -26.299 1.00 87.31 96 ARG A O 1
ATOM 791 N N . MET A 1 97 ? 10.371 -5.370 -26.490 1.00 87.25 97 MET A N 1
ATOM 792 C CA . MET A 1 97 ? 11.674 -5.994 -26.769 1.00 87.25 97 MET A CA 1
ATOM 793 C C . MET A 1 97 ? 12.214 -6.810 -25.588 1.00 87.25 97 MET A C 1
ATOM 795 O O . MET A 1 97 ? 12.934 -7.787 -25.776 1.00 87.25 97 MET A O 1
ATOM 799 N N . LEU A 1 98 ? 11.860 -6.422 -24.362 1.00 87.44 98 LEU A N 1
ATOM 800 C CA . LEU A 1 98 ? 12.310 -7.072 -23.131 1.00 87.44 98 LEU A CA 1
ATOM 801 C C . LEU A 1 98 ? 11.513 -8.334 -22.766 1.00 87.44 98 LEU A C 1
ATOM 803 O O . LEU A 1 98 ? 11.876 -9.070 -21.839 1.00 87.44 98 LEU A O 1
ATOM 807 N N . ASN A 1 99 ? 10.394 -8.575 -23.446 1.00 85.94 99 ASN A N 1
ATOM 808 C CA . ASN A 1 99 ? 9.576 -9.759 -23.245 1.00 85.94 99 ASN A CA 1
ATOM 809 C C . ASN A 1 99 ? 9.918 -10.822 -24.287 1.00 85.94 99 ASN A C 1
ATOM 811 O O . ASN A 1 99 ? 10.043 -10.543 -25.472 1.00 85.94 99 ASN A O 1
ATOM 815 N N . GLN A 1 100 ? 10.031 -12.071 -23.835 1.00 81.75 100 GLN A N 1
ATOM 816 C CA . GLN A 1 100 ? 10.317 -13.202 -24.720 1.00 81.75 100 GLN A CA 1
ATOM 817 C C . GLN A 1 100 ? 9.156 -13.492 -25.684 1.00 81.75 100 GLN A C 1
ATOM 819 O O . GLN A 1 100 ? 9.371 -13.975 -26.792 1.00 81.75 100 GLN A O 1
ATOM 824 N N . HIS A 1 101 ? 7.932 -13.163 -25.267 1.00 83.44 101 HIS A N 1
ATOM 825 C CA . HIS A 1 101 ? 6.728 -13.263 -26.077 1.00 83.44 101 HIS A CA 1
ATOM 826 C C . HIS A 1 101 ? 5.950 -11.950 -25.988 1.00 83.44 101 HIS A C 1
ATOM 828 O O . HIS A 1 101 ? 5.623 -11.493 -24.892 1.00 83.44 101 HIS A O 1
ATOM 834 N N . TYR A 1 102 ? 5.639 -11.363 -27.141 1.00 79.50 102 TYR A N 1
ATOM 835 C CA . TYR A 1 102 ? 4.700 -10.255 -27.265 1.00 79.50 102 TYR A CA 1
ATOM 836 C C . TYR A 1 102 ? 3.555 -10.707 -28.168 1.00 79.50 102 TYR A C 1
ATOM 838 O O . TYR A 1 102 ? 3.778 -11.024 -29.335 1.00 79.50 102 TYR A O 1
ATOM 846 N N . ILE A 1 103 ? 2.349 -10.787 -27.605 1.00 80.19 103 ILE A N 1
ATOM 847 C CA . ILE A 1 103 ? 1.139 -11.145 -28.343 1.00 80.19 103 ILE A CA 1
ATOM 848 C C . ILE A 1 103 ? 0.347 -9.862 -28.543 1.00 80.19 103 ILE A C 1
ATOM 850 O O . ILE A 1 103 ? -0.160 -9.280 -27.584 1.00 80.19 103 ILE A O 1
ATOM 854 N N . ASP A 1 104 ? 0.263 -9.424 -29.794 1.00 77.81 104 ASP A N 1
ATOM 855 C CA . ASP A 1 104 ? -0.659 -8.375 -30.193 1.00 77.81 104 ASP A CA 1
ATOM 856 C C . ASP A 1 104 ? -2.005 -9.020 -30.551 1.00 77.81 104 ASP A C 1
ATOM 858 O O . ASP A 1 104 ? -2.103 -9.796 -31.500 1.00 77.81 104 ASP A O 1
ATOM 862 N N . HIS A 1 105 ? -3.039 -8.733 -29.757 1.00 77.06 105 HIS A N 1
ATOM 863 C CA . HIS A 1 105 ? -4.417 -9.158 -30.031 1.00 77.06 105 HIS A CA 1
ATOM 864 C C . HIS A 1 105 ? -5.153 -8.183 -30.962 1.00 77.06 105 HIS A C 1
ATOM 866 O O . HIS A 1 105 ? -6.366 -8.276 -31.121 1.00 77.06 105 HIS A O 1
ATOM 872 N N . THR A 1 106 ? -4.439 -7.236 -31.562 1.00 78.94 106 THR A N 1
ATOM 873 C CA . THR A 1 106 ? -4.937 -6.321 -32.588 1.00 78.94 106 THR A CA 1
ATOM 874 C C . THR A 1 106 ? -4.233 -6.596 -33.917 1.00 78.94 106 THR A C 1
ATOM 876 O O . THR A 1 106 ? -3.249 -7.332 -33.978 1.00 78.94 106 THR A O 1
ATOM 879 N N . SER A 1 107 ? -4.727 -6.023 -35.015 1.00 74.12 107 SER A N 1
ATOM 880 C CA . SER A 1 107 ? -4.008 -6.054 -36.297 1.00 74.12 107 SER A CA 1
ATOM 881 C C . SER A 1 107 ? -3.009 -4.895 -36.381 1.00 74.12 107 SER A C 1
ATOM 883 O O . SER A 1 107 ? -3.118 -4.050 -37.263 1.00 74.12 107 SER A O 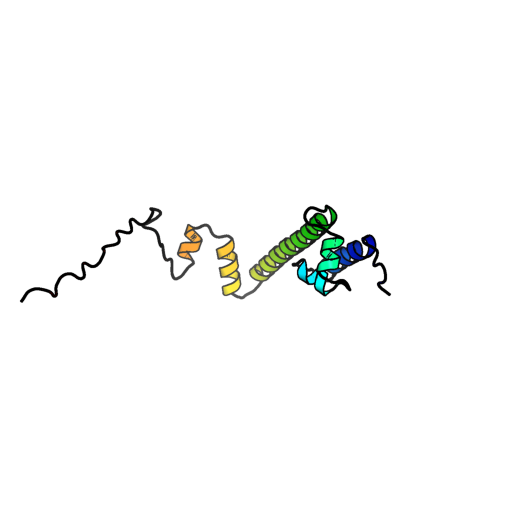1
ATOM 885 N N . GLY A 1 108 ? -2.062 -4.815 -35.439 1.00 71.94 108 GLY A N 1
ATOM 886 C CA . GLY A 1 108 ? -1.079 -3.727 -35.393 1.00 71.94 108 GLY A CA 1
ATOM 887 C C . GLY A 1 108 ? -1.666 -2.387 -34.940 1.00 71.94 108 GLY A C 1
ATOM 888 O O . GLY A 1 108 ? -1.332 -1.348 -35.503 1.00 71.94 108 GLY A O 1
ATOM 889 N N . GLY A 1 109 ? -2.550 -2.409 -33.940 1.00 72.12 109 GLY A N 1
ATOM 890 C CA . GLY A 1 109 ? -3.236 -1.239 -33.377 1.00 72.12 109 GLY A CA 1
ATOM 891 C C . GLY A 1 109 ? -4.653 -1.009 -33.910 1.00 72.12 109 GLY A C 1
ATOM 892 O O . GLY A 1 109 ? -5.411 -0.256 -33.304 1.00 72.12 109 GLY A O 1
ATOM 893 N N . GLU A 1 110 ? -5.034 -1.686 -34.994 1.00 77.44 110 GLU A N 1
ATOM 894 C CA . GLU A 1 110 ? -6.377 -1.600 -35.576 1.00 77.44 110 GLU A CA 1
ATOM 895 C C . GLU A 1 110 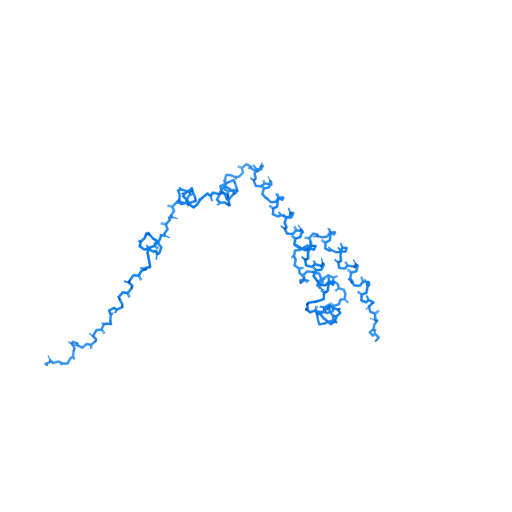? -7.340 -2.626 -34.945 1.00 77.44 110 GLU A C 1
ATOM 897 O O . GLU A 1 110 ? -6.930 -3.763 -34.651 1.00 77.44 110 GLU A O 1
ATOM 902 N N . PRO A 1 111 ? -8.627 -2.266 -34.746 1.00 76.62 111 PRO A N 1
ATOM 903 C CA . PRO A 1 111 ? -9.625 -3.179 -34.207 1.00 76.62 111 PRO A CA 1
ATOM 904 C C . PRO A 1 111 ? -9.789 -4.391 -35.130 1.00 76.62 111 PRO A C 1
ATOM 906 O O . PRO A 1 111 ? -9.906 -4.262 -36.350 1.00 76.62 111 PRO A O 1
ATOM 909 N N . LEU A 1 112 ? -9.812 -5.587 -34.539 1.00 78.44 112 LEU A N 1
ATOM 910 C CA . LEU A 1 112 ? -9.986 -6.824 -35.294 1.00 78.44 112 LEU A CA 1
ATOM 911 C C . LEU A 1 112 ? -11.360 -6.836 -35.975 1.00 78.44 112 LEU A C 1
ATOM 913 O O . LEU A 1 112 ? -12.395 -6.780 -35.310 1.00 78.44 112 LEU A O 1
ATOM 917 N N . ASN A 1 113 ? -11.377 -6.978 -37.301 1.00 71.94 113 ASN A N 1
ATOM 918 C CA . ASN A 1 113 ? -12.606 -7.228 -38.048 1.00 71.94 113 ASN A CA 1
ATOM 919 C C . ASN A 1 113 ? -12.961 -8.719 -37.954 1.00 71.94 113 ASN A C 1
ATOM 921 O O . ASN A 1 113 ? -12.614 -9.518 -38.825 1.00 71.94 113 ASN A O 1
ATOM 925 N N . ILE A 1 114 ? -13.596 -9.101 -36.847 1.00 76.56 114 ILE A N 1
ATOM 926 C CA . ILE A 1 114 ? -14.034 -10.476 -36.606 1.00 76.56 114 ILE A CA 1
ATOM 927 C C . ILE A 1 114 ? -15.275 -10.737 -37.466 1.00 76.56 114 ILE A C 1
ATOM 929 O O . ILE A 1 114 ? -16.375 -10.296 -37.139 1.00 76.56 114 ILE A O 1
ATOM 933 N N . ARG A 1 115 ? -15.104 -11.469 -38.570 1.00 73.94 115 ARG A N 1
ATOM 934 C CA . ARG A 1 115 ? -16.226 -12.034 -39.329 1.00 73.94 115 ARG A CA 1
ATOM 935 C C . ARG A 1 115 ? -16.578 -13.387 -38.726 1.00 73.94 115 ARG A C 1
ATOM 937 O O . ARG A 1 115 ? -15.841 -14.351 -38.910 1.00 73.94 115 ARG A O 1
ATOM 944 N N . VAL A 1 116 ? -17.682 -13.441 -37.989 1.00 76.12 116 VAL A N 1
ATOM 945 C CA . VAL A 1 116 ? -18.270 -14.708 -37.545 1.00 76.12 116 VAL A CA 1
ATOM 946 C C . VAL A 1 116 ? -18.913 -15.348 -38.772 1.00 76.12 116 VAL A C 1
ATOM 948 O O . VAL A 1 116 ? -19.856 -14.796 -39.330 1.00 76.12 116 VAL A O 1
ATOM 951 N N . ILE A 1 117 ? -18.347 -16.460 -39.236 1.00 78.44 117 ILE A N 1
ATOM 952 C CA . ILE A 1 117 ? -18.984 -17.307 -40.244 1.00 78.44 117 ILE A CA 1
ATOM 953 C C . ILE A 1 117 ? -19.841 -18.291 -39.456 1.00 78.44 117 ILE A C 1
ATOM 955 O O . ILE A 1 117 ? -19.305 -19.105 -38.704 1.00 78.44 117 ILE A O 1
ATOM 959 N N . GLU A 1 118 ? -21.159 -18.164 -39.572 1.00 68.81 118 GLU A N 1
ATOM 960 C CA . GLU A 1 118 ? -22.084 -19.175 -39.065 1.00 68.81 118 GLU A CA 1
ATOM 961 C C . GLU A 1 118 ? -21.879 -20.448 -39.896 1.00 68.81 118 GLU A C 1
ATOM 963 O O . GLU A 1 118 ? -21.828 -20.395 -41.126 1.00 68.81 118 GLU A O 1
ATOM 968 N N . ALA A 1 119 ? -21.663 -21.580 -39.226 1.00 70.88 119 ALA A N 1
ATOM 969 C CA . ALA A 1 119 ? -21.631 -22.869 -39.896 1.00 70.88 119 ALA A CA 1
ATOM 970 C C . ALA A 1 119 ? -23.062 -23.193 -40.349 1.00 70.88 119 ALA A C 1
ATOM 972 O O . ALA A 1 119 ? -23.949 -23.349 -39.511 1.00 70.88 119 ALA A O 1
ATOM 973 N N . ASP A 1 120 ? -23.296 -23.249 -41.661 1.00 64.44 120 ASP A N 1
ATOM 974 C CA . ASP A 1 120 ? -24.540 -23.782 -42.211 1.00 64.44 120 ASP A CA 1
ATOM 975 C C . ASP A 1 120 ? -24.555 -25.301 -41.970 1.00 64.44 120 ASP A C 1
ATOM 977 O O . ASP A 1 120 ? -23.932 -26.065 -42.705 1.00 64.44 120 ASP A O 1
ATOM 981 N N . ASP A 1 121 ? -25.289 -25.753 -40.951 1.00 65.38 121 ASP A N 1
ATOM 982 C CA . ASP A 1 121 ? -25.549 -27.175 -40.657 1.00 65.38 121 ASP A CA 1
ATOM 983 C C . ASP A 1 121 ? -26.521 -27.823 -41.680 1.00 65.38 121 ASP A C 1
ATOM 985 O O . ASP A 1 121 ? -27.340 -28.675 -41.337 1.00 65.38 121 ASP A O 1
ATOM 989 N N . ASN A 1 122 ? -26.471 -27.423 -42.955 1.00 62.28 122 ASN A N 1
ATOM 990 C CA . ASN A 1 122 ? -27.446 -27.801 -43.983 1.00 62.28 122 ASN A CA 1
ATOM 991 C C . ASN A 1 122 ? -26.814 -28.599 -45.139 1.00 62.28 122 ASN A C 1
ATOM 993 O O . ASN A 1 122 ? -26.945 -28.235 -46.303 1.00 62.28 122 ASN A O 1
ATOM 997 N N . GLU A 1 123 ? -26.151 -29.721 -44.837 1.00 60.47 123 GLU A N 1
ATOM 998 C CA . GLU A 1 123 ? -25.681 -30.665 -45.874 1.00 60.47 123 GLU A CA 1
ATOM 999 C C . GLU A 1 123 ? -26.060 -32.143 -45.649 1.00 60.47 123 GLU A C 1
ATOM 1001 O O . GLU A 1 123 ? -25.508 -33.021 -46.308 1.00 60.47 123 GLU A O 1
ATOM 1006 N N . HIS A 1 124 ? -27.054 -32.468 -44.808 1.00 59.75 124 HIS A N 1
ATOM 1007 C CA . HIS A 1 124 ? -27.511 -33.865 -44.652 1.00 59.75 124 HIS A CA 1
ATOM 1008 C C . HIS A 1 124 ? -29.032 -34.087 -44.706 1.00 59.75 124 HIS A C 1
ATOM 1010 O O . HIS A 1 124 ? -29.557 -34.960 -44.027 1.00 59.75 124 HIS A O 1
ATOM 1016 N N . GLU A 1 125 ? -29.740 -33.391 -45.598 1.00 54.34 125 GLU A N 1
ATOM 1017 C CA . GLU A 1 125 ? -31.039 -33.872 -46.095 1.00 54.34 125 GLU A CA 1
ATOM 1018 C C . GLU A 1 125 ? -31.136 -33.684 -47.614 1.00 54.34 125 GLU A C 1
ATOM 1020 O O . GLU A 1 125 ? -31.676 -32.687 -48.090 1.00 54.34 125 GLU A O 1
ATOM 1025 N N . LYS A 1 126 ? -30.573 -34.634 -48.375 1.00 50.22 126 LYS A N 1
ATOM 1026 C CA . LYS A 1 126 ? -31.028 -35.063 -49.714 1.00 50.22 126 LYS A CA 1
ATOM 1027 C C . LYS A 1 126 ? -30.133 -36.188 -50.244 1.00 50.22 126 LYS A C 1
ATOM 1029 O O . LYS A 1 126 ? -29.114 -35.922 -50.868 1.00 50.22 126 LYS A O 1
ATOM 1034 N N . GLU A 1 127 ? -30.512 -37.425 -49.936 1.00 41.38 127 GLU A N 1
ATOM 1035 C CA . GLU A 1 127 ? -30.921 -38.494 -50.878 1.00 41.38 127 GLU A CA 1
ATOM 1036 C C . GLU A 1 127 ? -30.978 -39.851 -50.169 1.00 41.38 127 GLU A C 1
ATOM 1038 O O . GLU A 1 127 ? -29.999 -40.226 -49.487 1.00 41.38 127 GLU A O 1
#

Foldseek 3Di:
DPPPPDLVNLLVQLLVCCVVVLDQDPVVSCVPDPDHPVRNCVSVPPPDPSVVVSNVSSVVSVVVVVVVLLVCLVPDPDPVSVLVSCCVVDDPVVVCVSDPDDDDPDPVPHHDPDDDDDPPPPDPPDD